Protein AF-A0A9F5IXG2-F1 (afdb_monomer_lite)

InterPro domains:
  IPR032675 Leucine-rich repeat domain superfamily [G3DSA:3.80.10.10] (23-99)

pLDDT: mean 75.55, std 18.71, range [32.59, 94.19]

Secondary structure (DSSP, 8-state):
------------S--TTSSSSTTT-TT---TTEEEEEEE--SSS---EEEEEEEESS--SBPPPGGGS-TTEEEEEEES----B--TTTTTT-TT--B-

Organism: Python bivittatus (NCBI:txid176946)

Structure (mmCIF, N/CA/C/O backbone):
data_AF-A0A9F5IXG2-F1
#
_entry.id   AF-A0A9F5IXG2-F1
#
loop_
_atom_site.group_PDB
_atom_site.id
_atom_site.type_symbol
_atom_site.label_atom_id
_atom_site.label_alt_id
_atom_site.label_comp_id
_atom_site.label_asym_id
_atom_site.label_entity_id
_atom_site.label_seq_id
_atom_site.pdbx_PDB_ins_code
_atom_site.Cartn_x
_atom_site.Cartn_y
_atom_site.Cartn_z
_atom_site.occupancy
_atom_site.B_iso_or_equiv
_atom_site.auth_seq_id
_atom_site.auth_comp_id
_atom_site.auth_asym_id
_atom_site.auth_atom_id
_atom_site.pdbx_PDB_model_num
ATOM 1 N N . MET A 1 1 ? 34.026 -42.825 12.378 1.00 34.41 1 MET A N 1
ATOM 2 C CA . MET A 1 1 ? 35.090 -41.812 12.261 1.00 34.41 1 MET A CA 1
ATOM 3 C C . MET A 1 1 ? 34.416 -40.448 12.160 1.00 34.41 1 MET A C 1
ATOM 5 O O . MET A 1 1 ? 33.830 -40.183 11.126 1.00 34.41 1 MET A O 1
ATOM 9 N N . HIS A 1 2 ? 34.450 -39.678 13.260 1.00 32.59 2 HIS A N 1
ATOM 10 C CA . HIS A 1 2 ? 34.167 -38.233 13.384 1.00 32.59 2 HIS A CA 1
ATOM 11 C C . HIS A 1 2 ? 32.720 -37.804 13.033 1.00 32.59 2 HIS A C 1
ATOM 13 O O . HIS A 1 2 ? 32.327 -37.782 11.880 1.00 32.59 2 HIS A O 1
ATOM 19 N N . GLY A 1 3 ? 31.829 -37.503 13.980 1.00 38.66 3 GLY A N 1
ATOM 20 C CA . GLY A 1 3 ? 32.066 -36.639 15.137 1.00 38.66 3 GLY A CA 1
ATOM 21 C C . GLY A 1 3 ? 32.150 -35.182 14.671 1.00 38.66 3 GLY A C 1
ATOM 22 O O . GLY A 1 3 ? 33.058 -34.849 13.924 1.00 38.66 3 GLY A O 1
ATOM 23 N N . LEU A 1 4 ? 31.231 -34.346 15.167 1.00 47.00 4 LEU A N 1
ATOM 24 C CA . LEU A 1 4 ? 31.143 -32.891 14.978 1.00 47.00 4 LEU A CA 1
ATOM 25 C C . LEU A 1 4 ? 30.615 -32.381 13.622 1.00 47.00 4 LEU A C 1
ATOM 27 O O . LEU A 1 4 ? 31.366 -31.951 12.760 1.00 47.00 4 LEU A O 1
ATOM 31 N N . CYS A 1 5 ? 29.294 -32.228 13.528 1.00 37.84 5 CYS A N 1
ATOM 32 C CA . CYS A 1 5 ? 28.749 -30.897 13.221 1.00 37.84 5 CYS A CA 1
ATOM 33 C C . CYS A 1 5 ? 27.385 -30.726 13.900 1.00 37.84 5 CYS A C 1
ATOM 35 O O . CYS A 1 5 ? 26.352 -30.456 13.297 1.00 37.84 5 CYS A O 1
ATOM 37 N N . TYR A 1 6 ? 27.399 -30.969 15.210 1.00 46.19 6 TYR A N 1
ATOM 38 C CA . TYR A 1 6 ? 26.357 -30.565 16.138 1.00 46.19 6 TYR A CA 1
ATOM 39 C C . TYR A 1 6 ? 26.535 -29.066 16.382 1.00 46.19 6 TYR A C 1
ATOM 41 O O . TYR A 1 6 ? 27.140 -28.684 17.376 1.00 46.19 6 TYR A O 1
ATOM 49 N N . SER A 1 7 ? 26.154 -28.205 15.439 1.00 49.81 7 SER A N 1
ATOM 50 C CA . SER A 1 7 ? 26.112 -26.754 15.651 1.00 49.81 7 SER A CA 1
ATOM 51 C C . SER A 1 7 ? 25.353 -26.060 14.531 1.00 49.81 7 SER A C 1
ATOM 53 O O . SER A 1 7 ? 25.520 -26.393 13.365 1.00 49.81 7 SER A O 1
ATOM 55 N N . LEU A 1 8 ? 24.591 -25.044 14.932 1.00 43.47 8 LEU A N 1
ATOM 56 C CA . LEU A 1 8 ? 23.655 -24.221 14.164 1.00 43.47 8 LEU A CA 1
ATOM 57 C C . LEU A 1 8 ? 22.263 -24.850 14.017 1.00 43.47 8 LEU A C 1
ATOM 59 O O . LEU A 1 8 ? 21.872 -25.369 12.983 1.00 43.47 8 LEU A O 1
ATOM 63 N N . CYS A 1 9 ? 21.536 -24.986 15.125 1.00 38.44 9 CYS A N 1
ATOM 64 C CA . CYS A 1 9 ? 20.729 -23.916 15.734 1.00 38.44 9 CYS A CA 1
ATOM 65 C C . CYS A 1 9 ? 19.598 -23.430 14.821 1.00 38.44 9 CYS A C 1
ATOM 67 O O . CYS A 1 9 ? 19.820 -22.682 13.877 1.00 38.44 9 CYS A O 1
ATOM 69 N N . LEU A 1 10 ? 18.377 -23.783 15.233 1.00 45.31 10 LEU A N 1
ATOM 70 C CA . LEU A 1 10 ? 17.269 -22.839 15.386 1.00 45.31 10 LEU A CA 1
ATOM 71 C C . LEU A 1 10 ? 17.084 -21.858 14.222 1.00 45.31 10 LEU A C 1
ATOM 73 O O . LEU A 1 10 ? 17.357 -20.669 14.361 1.00 45.31 10 LEU A O 1
ATOM 77 N N . VAL A 1 11 ? 16.482 -22.313 13.128 1.00 47.28 11 VAL A N 1
ATOM 78 C CA . VAL A 1 11 ? 15.622 -21.407 12.364 1.00 47.28 11 VAL A CA 1
ATOM 79 C C . VAL A 1 11 ? 14.231 -22.004 12.348 1.00 47.28 11 VAL A C 1
ATOM 81 O O . VAL A 1 11 ? 13.973 -23.078 11.811 1.00 47.28 11 VAL A O 1
ATOM 84 N N . ALA A 1 12 ? 13.381 -21.310 13.091 1.00 45.38 12 ALA A N 1
ATOM 85 C CA . ALA A 1 12 ? 12.032 -21.673 13.432 1.00 45.38 12 ALA A CA 1
ATOM 86 C C . ALA A 1 12 ? 11.212 -22.103 12.213 1.00 45.38 12 ALA A C 1
ATOM 88 O O . ALA A 1 12 ? 11.204 -21.466 11.160 1.00 45.38 12 ALA A O 1
ATOM 89 N N . ALA A 1 13 ? 10.449 -23.166 12.435 1.00 44.91 13 ALA A N 1
ATOM 90 C CA . ALA A 1 13 ? 9.289 -23.524 11.653 1.00 44.91 13 ALA A CA 1
ATOM 91 C C . ALA A 1 13 ? 8.362 -22.307 11.479 1.00 44.91 13 ALA A C 1
ATOM 93 O O . ALA A 1 13 ? 7.632 -21.944 12.396 1.00 44.91 13 ALA A O 1
ATOM 94 N N . ALA A 1 14 ? 8.380 -21.690 10.298 1.00 44.00 14 ALA A N 1
ATOM 95 C CA . ALA A 1 14 ? 7.313 -20.808 9.831 1.00 44.00 14 ALA A CA 1
ATOM 96 C C . ALA A 1 14 ? 7.345 -20.625 8.303 1.00 44.00 14 ALA A C 1
ATOM 98 O O . ALA A 1 14 ? 7.109 -19.535 7.797 1.00 44.00 14 ALA A O 1
ATOM 99 N N . ALA A 1 15 ? 7.559 -21.697 7.534 1.00 43.25 15 ALA A N 1
ATOM 100 C CA . ALA A 1 15 ? 7.258 -21.689 6.096 1.00 43.25 15 ALA A CA 1
ATOM 101 C C . ALA A 1 15 ? 5.743 -21.821 5.800 1.00 43.25 15 ALA A C 1
ATOM 103 O O . ALA A 1 15 ? 5.336 -22.114 4.681 1.00 43.25 15 ALA A O 1
ATOM 104 N N . VAL A 1 16 ? 4.871 -21.568 6.784 1.00 43.62 16 VAL A N 1
ATOM 105 C CA . VAL A 1 16 ? 3.413 -21.444 6.600 1.00 43.62 16 VAL A CA 1
ATOM 106 C C . VAL A 1 16 ? 3.040 -20.015 6.190 1.00 43.62 16 VAL A C 1
ATOM 108 O O . VAL A 1 16 ? 2.204 -19.364 6.808 1.00 43.62 16 VAL A O 1
ATOM 111 N N . GLY A 1 17 ? 3.684 -19.513 5.137 1.00 47.03 17 GLY A N 1
ATOM 112 C CA . GLY A 1 17 ? 3.384 -18.208 4.542 1.00 47.03 17 GLY A CA 1
ATOM 113 C C . GLY A 1 17 ? 2.505 -18.264 3.291 1.00 47.03 17 GLY A C 1
ATOM 114 O O . GLY A 1 17 ? 2.010 -17.231 2.861 1.00 47.03 17 GLY A O 1
ATOM 115 N N . PHE A 1 18 ? 2.274 -19.440 2.700 1.00 44.84 18 PHE A N 1
ATOM 116 C CA . PHE A 1 18 ? 1.877 -19.489 1.286 1.00 44.84 18 PHE A CA 1
ATOM 117 C C . PHE A 1 18 ? 0.375 -19.478 0.965 1.00 44.84 18 PHE A C 1
ATOM 119 O O . PHE A 1 18 ? 0.025 -19.370 -0.205 1.00 44.84 18 PHE A O 1
ATOM 126 N N . SER A 1 19 ? -0.554 -19.553 1.929 1.00 45.41 19 SER A N 1
ATOM 127 C CA . SER A 1 19 ? -1.997 -19.537 1.568 1.00 45.41 19 SER A CA 1
ATOM 128 C C . SER A 1 19 ? -2.975 -19.027 2.632 1.00 45.41 19 SER A C 1
ATOM 130 O O . SER A 1 19 ? -4.184 -19.020 2.401 1.00 45.41 19 SER A O 1
ATOM 132 N N . ARG A 1 20 ? -2.509 -18.580 3.807 1.00 44.72 20 ARG A N 1
ATOM 133 C CA . ARG A 1 20 ? -3.417 -18.074 4.862 1.00 44.72 20 ARG A CA 1
ATOM 134 C C . ARG A 1 20 ? -3.772 -16.589 4.716 1.00 44.72 20 ARG A C 1
ATOM 136 O O . ARG A 1 20 ? -4.722 -16.139 5.347 1.00 44.72 20 ARG A O 1
ATOM 143 N N . ALA A 1 21 ? -3.049 -15.870 3.859 1.00 51.78 21 ALA A N 1
ATOM 144 C CA . ALA A 1 21 ? -3.246 -14.457 3.537 1.00 51.78 21 ALA A CA 1
ATOM 145 C C . ALA A 1 21 ? -4.550 -14.175 2.763 1.00 51.78 21 ALA A C 1
ATOM 147 O O . ALA A 1 21 ? -5.230 -13.187 3.034 1.00 51.78 21 ALA A O 1
ATOM 148 N N . ASN A 1 22 ? -4.948 -15.073 1.853 1.00 53.78 22 ASN A N 1
ATOM 149 C CA . ASN A 1 22 ? -6.013 -14.790 0.884 1.00 53.78 22 ASN A CA 1
ATOM 150 C C . ASN A 1 22 ? -7.433 -14.762 1.488 1.00 53.78 22 ASN A C 1
ATOM 152 O O . ASN A 1 22 ? -8.330 -14.110 0.967 1.00 53.78 22 ASN A O 1
ATOM 156 N N . ARG A 1 23 ? -7.669 -15.437 2.624 1.00 62.06 23 ARG A N 1
ATOM 157 C CA . ARG A 1 23 ? -9.028 -15.515 3.202 1.00 62.06 23 ARG A CA 1
ATOM 158 C C . ARG A 1 23 ? -9.525 -14.196 3.793 1.00 62.06 23 ARG A C 1
ATOM 160 O O . ARG A 1 23 ? -10.731 -13.995 3.861 1.00 62.06 23 ARG A O 1
ATOM 167 N N . ASN A 1 24 ? -8.621 -13.320 4.232 1.00 67.69 24 ASN A N 1
ATOM 168 C CA . ASN A 1 24 ? -9.004 -12.038 4.831 1.00 67.69 24 ASN A CA 1
ATOM 169 C C . ASN A 1 24 ? -9.003 -10.871 3.838 1.00 67.69 24 ASN A C 1
ATOM 171 O O . ASN A 1 24 ? -9.498 -9.801 4.188 1.00 67.69 24 ASN A O 1
ATOM 175 N N . CYS A 1 25 ? -8.469 -11.067 2.630 1.00 74.38 25 CYS A N 1
ATOM 176 C CA . CYS A 1 25 ? -8.387 -10.038 1.599 1.00 74.38 25 CYS A CA 1
ATOM 177 C C . CYS A 1 25 ? -8.684 -10.631 0.211 1.00 74.38 25 CYS A C 1
ATOM 179 O O . CYS A 1 25 ? -7.776 -10.708 -0.611 1.00 74.38 25 CYS A 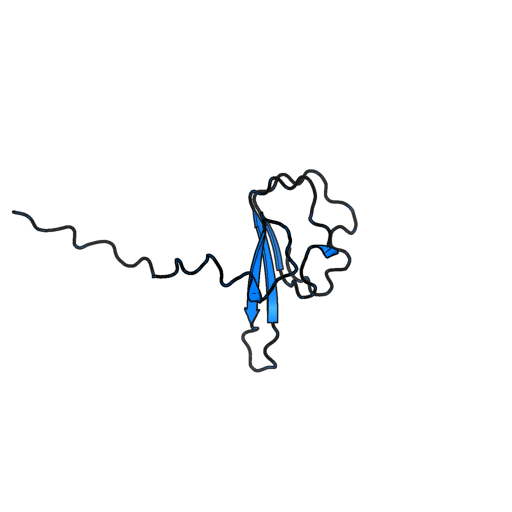O 1
ATOM 181 N N . PRO A 1 26 ? -9.932 -11.044 -0.068 1.00 69.88 26 PRO A N 1
ATOM 182 C CA . PRO A 1 26 ? -10.306 -11.543 -1.396 1.00 69.88 26 PRO A CA 1
ATOM 183 C C . PRO A 1 26 ? -10.226 -10.461 -2.487 1.00 69.88 26 PRO A C 1
ATOM 185 O O . PRO A 1 26 ? -10.236 -10.778 -3.668 1.00 69.88 26 PRO A O 1
ATOM 188 N N . ASP A 1 27 ? -10.162 -9.193 -2.076 1.00 69.06 27 ASP A N 1
ATOM 189 C CA . ASP A 1 27 ? -10.257 -8.012 -2.939 1.00 69.06 27 ASP A CA 1
ATOM 190 C C . ASP A 1 27 ? -8.897 -7.522 -3.469 1.00 69.06 27 ASP A C 1
ATOM 192 O O . ASP A 1 27 ? -8.836 -6.580 -4.253 1.00 69.06 27 ASP A O 1
ATOM 196 N N . LEU A 1 28 ? -7.785 -8.123 -3.024 1.00 77.75 28 LEU A N 1
ATOM 197 C CA . LEU A 1 28 ? -6.459 -7.765 -3.527 1.00 77.75 28 LEU A CA 1
ATOM 198 C C . LEU A 1 28 ? -6.171 -8.570 -4.800 1.00 77.75 28 LEU A C 1
ATOM 200 O O . LEU A 1 28 ? -5.751 -9.720 -4.728 1.00 77.75 28 LEU A O 1
ATOM 204 N N . VAL A 1 29 ? -6.386 -7.948 -5.958 1.00 71.25 29 VAL A N 1
ATOM 205 C CA . VAL A 1 29 ? -6.258 -8.586 -7.288 1.00 71.25 29 VAL A CA 1
ATOM 206 C C . VAL A 1 29 ? -4.855 -8.403 -7.899 1.00 71.25 29 VAL A C 1
ATOM 208 O O . VAL A 1 29 ? -4.641 -8.656 -9.077 1.00 71.25 29 VAL A O 1
ATOM 211 N N . VAL A 1 30 ? -3.879 -7.920 -7.124 1.00 76.38 30 VAL A N 1
ATOM 212 C CA . VAL A 1 30 ? -2.531 -7.605 -7.626 1.00 76.38 30 VAL A CA 1
ATOM 213 C C . VAL A 1 30 ? -1.541 -8.679 -7.185 1.00 76.38 30 VAL A C 1
ATOM 215 O O . VAL A 1 30 ? -1.194 -8.750 -6.008 1.00 76.38 30 VAL A O 1
ATOM 218 N N . ASP A 1 31 ? -1.041 -9.468 -8.138 1.00 73.69 31 ASP A N 1
ATOM 219 C CA . ASP A 1 31 ? -0.162 -10.621 -7.879 1.00 73.69 31 ASP A CA 1
ATOM 220 C C . ASP A 1 31 ? 1.174 -10.252 -7.214 1.00 73.69 31 ASP A C 1
ATOM 222 O O . ASP A 1 31 ? 1.740 -11.035 -6.453 1.00 73.69 31 ASP A O 1
ATOM 226 N N . SER A 1 32 ? 1.679 -9.036 -7.448 1.00 81.19 32 SER A N 1
ATOM 227 C CA . SER A 1 32 ? 2.911 -8.536 -6.819 1.00 81.19 32 SER A CA 1
ATOM 228 C C . SER A 1 32 ? 2.708 -8.021 -5.390 1.00 81.19 32 SER A C 1
ATOM 230 O O . SER A 1 32 ? 3.622 -7.423 -4.810 1.00 81.19 32 SER A O 1
ATOM 232 N N . CYS A 1 33 ? 1.505 -8.177 -4.834 1.00 87.88 33 CYS A N 1
ATOM 233 C CA . CYS A 1 33 ? 1.136 -7.663 -3.528 1.00 87.88 33 CYS A CA 1
ATOM 234 C C . CYS A 1 33 ? 0.680 -8.774 -2.586 1.00 87.88 33 CYS A C 1
ATOM 236 O O . CYS A 1 33 ? -0.113 -9.647 -2.920 1.00 87.88 33 CYS A O 1
ATOM 238 N N . LEU A 1 34 ? 1.149 -8.690 -1.348 1.00 88.00 34 LEU A N 1
ATOM 239 C CA . LEU A 1 34 ? 0.790 -9.585 -0.267 1.00 88.00 34 LEU A CA 1
ATOM 240 C C . LEU A 1 34 ? -0.140 -8.869 0.700 1.00 88.00 34 LEU A C 1
ATOM 242 O O . LEU A 1 34 ? 0.158 -7.766 1.161 1.00 88.00 34 LEU A O 1
ATOM 246 N N . CYS A 1 35 ? -1.243 -9.527 1.049 1.00 88.25 35 CYS A N 1
ATOM 247 C CA . CYS A 1 35 ? -2.140 -9.056 2.092 1.00 88.25 35 CYS A CA 1
ATOM 248 C C . CYS A 1 35 ? -1.914 -9.812 3.396 1.00 88.25 35 CYS A C 1
ATOM 250 O O . CYS A 1 35 ? -1.888 -11.040 3.430 1.00 88.25 35 CYS A O 1
ATOM 252 N N . THR A 1 36 ? -1.831 -9.086 4.499 1.00 88.69 36 THR A N 1
ATOM 253 C CA . THR A 1 36 ? -1.790 -9.657 5.843 1.00 88.69 36 THR A CA 1
ATOM 254 C C . THR A 1 36 ? -2.826 -8.975 6.710 1.00 88.69 36 THR A C 1
ATOM 256 O O . THR A 1 36 ? -2.997 -7.760 6.670 1.00 88.69 36 THR A O 1
ATOM 259 N N . ALA A 1 37 ? -3.554 -9.771 7.480 1.00 88.19 37 ALA A N 1
ATOM 260 C CA . ALA A 1 37 ? -4.567 -9.267 8.380 1.00 88.19 37 ALA A CA 1
ATOM 261 C C . ALA A 1 37 ? -4.093 -9.441 9.818 1.00 88.19 37 ALA A C 1
ATOM 263 O O . ALA A 1 37 ? -3.845 -10.555 10.279 1.00 88.19 37 ALA A O 1
ATOM 264 N N . GLU A 1 38 ? -3.991 -8.328 10.521 1.00 84.81 38 GLU A N 1
ATOM 265 C CA . GLU A 1 38 ? -3.492 -8.240 11.881 1.00 84.81 38 GLU A CA 1
ATOM 266 C C . GLU A 1 38 ? -4.644 -7.840 12.806 1.00 84.81 38 GLU A C 1
ATOM 268 O O . GLU A 1 38 ? -5.527 -7.062 12.439 1.00 84.81 38 GLU A O 1
ATOM 273 N N . ARG A 1 39 ? -4.670 -8.382 14.024 1.00 80.62 39 ARG A N 1
ATOM 274 C CA . ARG A 1 39 ? -5.612 -7.929 15.055 1.00 80.62 39 ARG A CA 1
ATOM 275 C C . ARG A 1 39 ? -4.911 -6.947 15.975 1.00 80.62 39 ARG A C 1
ATOM 277 O O . ARG A 1 39 ? -3.775 -7.181 16.382 1.00 80.62 39 ARG A O 1
ATOM 284 N N . SER A 1 40 ? -5.599 -5.866 16.324 1.00 74.25 40 SER A N 1
ATOM 285 C CA . SER A 1 40 ? -5.109 -4.899 17.306 1.00 74.25 40 SER A CA 1
ATOM 286 C C . SER A 1 40 ? -4.769 -5.588 18.637 1.00 74.25 40 SER A C 1
ATOM 288 O O . SER A 1 40 ? -5.620 -6.264 19.219 1.00 74.25 40 SER A O 1
ATOM 290 N N . LYS A 1 41 ? -3.543 -5.395 19.140 1.00 67.62 41 LYS A N 1
ATOM 291 C CA . LYS A 1 41 ? -3.147 -5.784 20.501 1.00 67.62 41 LYS A CA 1
ATOM 292 C C . LYS A 1 41 ? -3.587 -4.685 21.470 1.00 67.62 41 LYS A C 1
ATOM 294 O O . LYS A 1 41 ? -3.074 -3.576 21.397 1.00 67.62 41 LYS A O 1
ATOM 299 N N . GLY A 1 42 ? -4.528 -4.986 22.360 1.00 68.88 42 GLY A N 1
ATOM 300 C CA . GLY A 1 42 ? -4.948 -4.072 23.423 1.00 68.88 42 GLY A CA 1
ATOM 301 C C . GLY A 1 42 ? -6.244 -4.517 24.106 1.00 68.88 42 GLY A C 1
ATOM 302 O O . GLY A 1 42 ? -7.002 -5.292 23.515 1.00 68.88 42 GLY A O 1
ATOM 303 N N . PRO A 1 43 ? -6.509 -4.054 25.340 1.00 54.00 43 PRO A N 1
ATOM 304 C CA . PRO A 1 43 ? -7.792 -4.246 26.002 1.00 54.00 43 PRO A CA 1
ATOM 305 C C . PRO A 1 43 ? -8.840 -3.383 25.285 1.00 54.00 43 PRO A C 1
ATOM 307 O O . PRO A 1 43 ? -8.931 -2.177 25.486 1.00 54.00 43 PRO A O 1
ATOM 310 N N . GLY A 1 44 ? -9.575 -3.989 24.358 1.00 66.69 44 GLY A N 1
ATOM 311 C CA . GLY A 1 44 ? -10.554 -3.306 23.520 1.00 66.69 44 GLY A CA 1
ATOM 312 C C . GLY A 1 44 ? -11.123 -4.234 22.452 1.00 66.69 44 GLY A C 1
ATOM 313 O O . GLY A 1 44 ? -10.695 -5.381 22.300 1.00 66.69 44 GLY A O 1
ATOM 314 N N . ARG A 1 45 ? -12.111 -3.747 21.697 1.00 72.62 45 ARG A N 1
ATOM 315 C CA . ARG A 1 45 ? -12.711 -4.502 20.591 1.00 72.62 45 ARG A CA 1
ATOM 316 C C . ARG A 1 45 ? -11.624 -4.827 19.564 1.00 72.62 45 ARG A C 1
ATOM 318 O O . ARG A 1 45 ? -11.055 -3.915 18.974 1.00 72.62 45 ARG A O 1
ATOM 325 N N . GLN A 1 46 ? -11.344 -6.117 19.356 1.00 71.31 46 GLN A N 1
ATOM 326 C CA . GLN A 1 46 ? -10.357 -6.566 18.372 1.00 71.31 46 GLN A CA 1
ATOM 327 C C . GLN A 1 46 ? -10.787 -6.098 16.979 1.00 71.31 46 GLN A C 1
ATOM 329 O O . GLN A 1 46 ? -11.739 -6.630 16.402 1.00 71.31 46 GLN A O 1
ATOM 334 N N . THR A 1 47 ? -10.106 -5.089 16.441 1.00 78.62 47 THR A N 1
ATOM 335 C CA . THR A 1 47 ? -10.331 -4.624 15.075 1.00 78.62 47 THR A CA 1
ATOM 336 C C . THR A 1 47 ? -9.384 -5.360 14.142 1.00 78.62 47 THR A C 1
ATOM 338 O O . THR A 1 47 ? -8.198 -5.542 14.428 1.00 78.62 47 THR A O 1
ATOM 341 N N . LEU A 1 48 ? -9.941 -5.841 13.030 1.00 85.25 48 LEU A N 1
ATOM 342 C CA . LEU A 1 48 ? -9.151 -6.423 11.956 1.00 85.25 48 LEU A CA 1
ATOM 343 C C . LEU A 1 48 ? -8.530 -5.284 11.154 1.00 85.25 48 LEU A C 1
ATOM 345 O O . LEU A 1 48 ? -9.259 -4.460 10.596 1.00 85.25 48 LEU A O 1
ATOM 349 N N . ARG A 1 49 ? -7.205 -5.256 11.110 1.00 87.56 49 ARG A N 1
ATOM 350 C CA . ARG A 1 49 ? -6.399 -4.251 10.426 1.00 87.56 49 ARG A CA 1
ATOM 351 C C . ARG A 1 49 ? -5.673 -4.926 9.278 1.00 87.56 49 ARG A C 1
ATOM 353 O O . ARG A 1 49 ? -5.128 -6.013 9.456 1.00 87.56 49 ARG A O 1
ATOM 360 N N . ILE A 1 50 ? -5.701 -4.316 8.101 1.00 90.75 50 ILE A N 1
ATOM 361 C CA . ILE A 1 50 ? -5.106 -4.910 6.908 1.00 90.75 50 ILE A CA 1
ATOM 362 C C . ILE A 1 50 ? -3.792 -4.206 6.578 1.00 90.75 50 ILE A C 1
ATOM 364 O O . ILE A 1 50 ? -3.723 -2.979 6.539 1.00 90.75 50 ILE A O 1
ATOM 368 N N . LYS A 1 51 ? -2.754 -4.995 6.332 1.00 92.25 51 LYS A N 1
ATOM 369 C CA . LYS A 1 51 ? -1.462 -4.549 5.831 1.00 92.25 51 LYS A CA 1
ATOM 370 C C . LYS A 1 51 ? -1.241 -5.143 4.447 1.00 92.25 51 LYS A C 1
ATOM 372 O O . LYS A 1 51 ? -1.283 -6.364 4.290 1.00 92.25 51 LYS A O 1
ATOM 377 N N . VAL A 1 52 ? -0.979 -4.283 3.472 1.00 91.94 52 VAL A N 1
ATOM 378 C CA . VAL A 1 52 ? -0.669 -4.659 2.092 1.00 91.94 52 VAL A CA 1
ATOM 379 C C . VAL A 1 52 ? 0.787 -4.325 1.803 1.00 91.94 52 VAL A C 1
ATOM 381 O O . VAL A 1 52 ? 1.244 -3.222 2.093 1.00 91.94 52 VAL A O 1
ATOM 384 N N . VAL A 1 53 ? 1.524 -5.276 1.240 1.00 92.12 53 VAL A N 1
ATOM 385 C CA . VAL A 1 53 ? 2.927 -5.112 0.851 1.00 92.12 53 VAL A CA 1
ATOM 386 C C . VAL A 1 53 ? 3.064 -5.446 -0.622 1.00 92.12 53 VAL A C 1
ATOM 388 O O . VAL A 1 53 ? 2.926 -6.603 -0.993 1.00 92.12 53 VAL A O 1
ATOM 391 N N . CYS A 1 54 ? 3.362 -4.454 -1.447 1.00 90.25 54 CYS A N 1
ATOM 392 C CA . CYS A 1 54 ? 3.647 -4.623 -2.864 1.00 90.25 54 CYS A CA 1
ATOM 393 C C . CYS A 1 54 ? 5.144 -4.469 -3.094 1.00 90.25 54 CYS A C 1
ATOM 395 O O . CYS A 1 54 ? 5.694 -3.389 -2.857 1.00 90.25 54 CYS A O 1
ATOM 397 N N . SER A 1 55 ? 5.808 -5.533 -3.544 1.00 88.56 55 SER A N 1
ATOM 398 C CA . SER A 1 55 ? 7.263 -5.527 -3.688 1.00 88.56 55 SER A CA 1
ATOM 399 C C . SER A 1 55 ? 7.746 -6.248 -4.932 1.00 88.56 55 SER A C 1
ATOM 401 O O . SER A 1 55 ? 7.301 -7.357 -5.207 1.00 88.56 55 SER A O 1
ATOM 403 N N . GLY A 1 56 ? 8.697 -5.645 -5.652 1.00 77.44 56 GLY A N 1
ATOM 404 C CA . GLY A 1 56 ? 9.312 -6.255 -6.836 1.00 77.44 56 GLY A CA 1
ATOM 405 C C . GLY A 1 56 ? 8.378 -6.372 -8.042 1.00 77.44 56 GLY A C 1
ATOM 406 O O . GLY A 1 56 ? 8.675 -7.128 -8.959 1.00 77.44 56 GLY A O 1
ATOM 407 N N . GLY A 1 57 ? 7.254 -5.648 -8.039 1.00 71.44 57 GLY A N 1
ATOM 408 C CA . GLY A 1 57 ? 6.261 -5.668 -9.114 1.00 71.44 57 GLY A CA 1
ATOM 409 C C . GLY A 1 57 ? 6.544 -4.682 -10.242 1.00 71.44 57 GLY A C 1
ATOM 410 O O . GLY A 1 57 ? 5.721 -4.562 -11.142 1.00 71.44 57 GLY A O 1
ATOM 411 N N . GLU A 1 58 ? 7.662 -3.944 -10.178 1.00 79.25 58 GLU A N 1
ATOM 412 C CA . GLU A 1 58 ? 8.035 -2.938 -11.185 1.00 79.25 58 GLU A CA 1
ATOM 413 C C . GLU A 1 58 ? 6.925 -1.898 -11.424 1.00 79.25 58 GLU A C 1
ATOM 415 O O . GLU A 1 58 ? 6.809 -1.332 -12.508 1.00 79.25 58 GLU A O 1
ATOM 4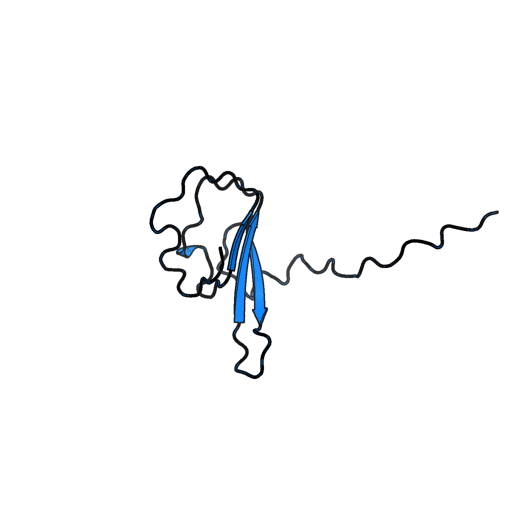20 N N . LEU A 1 59 ? 6.101 -1.641 -10.400 1.00 82.50 59 LEU A N 1
ATOM 421 C CA . LEU A 1 59 ? 4.983 -0.707 -10.483 1.00 82.50 59 LEU A CA 1
ATOM 422 C C . LEU A 1 59 ? 5.498 0.666 -10.930 1.00 82.50 59 LEU A C 1
ATOM 424 O O . LEU A 1 59 ? 6.236 1.312 -10.188 1.00 82.50 59 LEU A O 1
ATOM 428 N N . ALA A 1 60 ? 5.115 1.096 -12.134 1.00 82.31 60 ALA A N 1
ATOM 429 C CA . ALA A 1 60 ? 5.480 2.406 -12.680 1.00 82.31 60 ALA A CA 1
ATOM 430 C C . ALA A 1 60 ? 4.703 3.552 -12.004 1.00 82.31 60 ALA A C 1
ATOM 432 O O . ALA A 1 60 ? 5.179 4.688 -11.942 1.00 82.31 60 ALA A O 1
ATOM 433 N N . GLU A 1 61 ? 3.526 3.224 -11.466 1.00 86.19 61 GLU A N 1
ATOM 434 C CA . GLU A 1 61 ? 2.612 4.103 -10.740 1.00 86.19 61 GLU A CA 1
ATOM 435 C C . GLU A 1 61 ? 2.081 3.381 -9.491 1.00 86.19 61 GLU A C 1
ATOM 437 O O . GLU A 1 61 ? 2.120 2.152 -9.400 1.00 86.19 61 GLU A O 1
ATOM 442 N N . THR A 1 62 ? 1.556 4.124 -8.516 1.00 88.19 62 THR A N 1
ATOM 443 C CA . THR A 1 62 ? 0.895 3.526 -7.346 1.00 88.19 62 THR A CA 1
ATOM 444 C C . THR A 1 62 ? -0.393 2.798 -7.728 1.00 88.19 62 THR A C 1
ATOM 446 O O . THR A 1 62 ? -1.071 3.177 -8.682 1.00 88.19 62 THR A O 1
ATOM 449 N N . LEU A 1 63 ? -0.795 1.812 -6.923 1.00 87.56 63 LEU A N 1
ATOM 450 C CA . LEU A 1 63 ? -2.076 1.135 -7.108 1.00 87.56 63 LEU A CA 1
ATOM 451 C C . LEU A 1 63 ? -3.260 2.075 -6.896 1.00 87.56 63 LEU A C 1
ATOM 453 O O . LEU A 1 63 ? -3.264 2.893 -5.976 1.00 87.56 63 LEU A O 1
ATOM 457 N N . HIS A 1 64 ? -4.296 1.891 -7.713 1.00 88.06 64 HIS A N 1
ATOM 458 C CA . HIS A 1 64 ? -5.547 2.603 -7.517 1.00 88.06 64 HIS A CA 1
ATOM 459 C C . HIS A 1 64 ? -6.196 2.161 -6.187 1.00 88.06 64 HIS A C 1
ATOM 461 O O . HIS A 1 64 ? -6.277 0.957 -5.931 1.00 88.06 64 HIS A O 1
ATOM 467 N N . PRO A 1 65 ? -6.700 3.087 -5.349 1.00 87.56 65 PRO A N 1
ATOM 468 C CA . PRO A 1 65 ? -7.294 2.780 -4.044 1.00 87.56 65 PRO A CA 1
ATOM 469 C C . PRO A 1 65 ? -8.410 1.732 -4.065 1.00 87.56 65 PRO A C 1
ATOM 471 O O . PRO A 1 65 ? -8.597 1.026 -3.081 1.00 87.56 65 PRO A O 1
ATOM 474 N N . SER A 1 66 ? -9.131 1.604 -5.184 1.00 85.75 66 SER A N 1
ATOM 475 C CA . SER A 1 66 ? -10.179 0.592 -5.364 1.00 85.75 66 SER A CA 1
ATOM 476 C C . SER A 1 66 ? -9.655 -0.844 -5.448 1.00 85.75 66 SER A C 1
ATOM 478 O O . SER A 1 66 ? -10.447 -1.768 -5.341 1.00 85.75 66 SER A O 1
ATOM 480 N N . LEU A 1 67 ? -8.352 -1.035 -5.680 1.00 86.62 67 LEU A N 1
ATOM 481 C CA . LEU A 1 67 ? -7.692 -2.346 -5.738 1.00 86.62 67 LEU A CA 1
ATOM 482 C C . LEU A 1 67 ? -7.159 -2.789 -4.371 1.00 86.62 67 LEU A C 1
ATOM 484 O O . LEU A 1 67 ? -6.549 -3.851 -4.249 1.00 86.62 67 LEU A O 1
ATOM 488 N N . LEU A 1 68 ? -7.320 -1.946 -3.351 1.00 88.56 68 LEU A N 1
ATOM 489 C CA . LEU A 1 68 ? -6.847 -2.197 -2.003 1.00 88.56 68 LEU A CA 1
ATOM 490 C C . LEU A 1 68 ? -8.046 -2.420 -1.075 1.00 88.56 68 LEU A C 1
ATOM 492 O O . LEU A 1 68 ? -9.043 -1.699 -1.162 1.00 88.56 68 LEU A O 1
ATOM 496 N N . PRO A 1 69 ? -7.954 -3.360 -0.121 1.00 88.75 69 PRO A N 1
ATOM 497 C CA . PRO A 1 69 ? -9.017 -3.575 0.850 1.00 88.75 69 PRO A CA 1
ATOM 498 C C . PRO A 1 69 ? -9.340 -2.300 1.643 1.00 88.75 69 PRO A C 1
ATOM 500 O O . PRO A 1 69 ? -8.443 -1.608 2.125 1.00 88.75 69 PRO A O 1
ATOM 503 N N . ASN A 1 70 ? -10.626 -2.030 1.878 1.00 86.62 70 ASN A N 1
ATOM 504 C CA . ASN A 1 70 ? -11.091 -0.800 2.542 1.00 86.62 70 ASN A CA 1
ATOM 505 C C . ASN A 1 70 ? -10.455 -0.560 3.933 1.00 86.62 70 ASN A C 1
ATOM 507 O O . ASN A 1 70 ? -10.209 0.576 4.326 1.00 86.62 70 ASN A O 1
ATOM 511 N N . ARG A 1 71 ? -10.130 -1.638 4.662 1.00 89.19 71 ARG A N 1
ATOM 512 C CA . ARG A 1 71 ? -9.515 -1.597 6.004 1.00 89.19 71 ARG A CA 1
ATOM 513 C C . ARG A 1 71 ? -7.982 -1.597 5.992 1.00 89.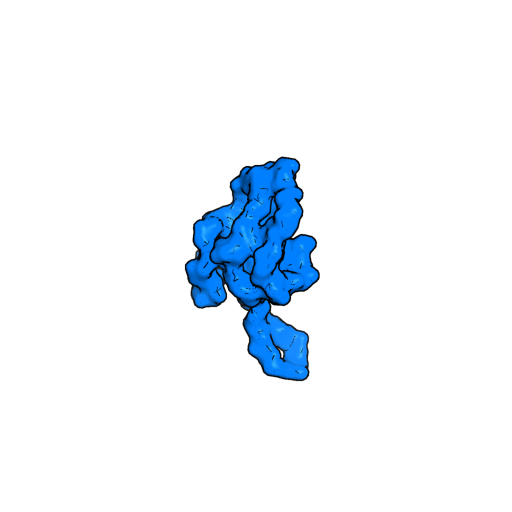19 71 ARG A C 1
ATOM 515 O O . ARG A 1 71 ? -7.365 -1.995 6.985 1.00 89.19 71 ARG A O 1
ATOM 522 N N . THR A 1 72 ? -7.365 -1.219 4.875 1.00 91.19 72 THR A N 1
ATOM 523 C CA . THR A 1 72 ? -5.905 -1.118 4.769 1.00 91.19 72 THR A CA 1
ATOM 524 C C . THR A 1 72 ? -5.406 0.005 5.667 1.00 91.19 72 THR A C 1
ATOM 526 O O . THR A 1 72 ? -5.703 1.170 5.427 1.00 91.19 72 THR A O 1
ATOM 529 N N . VAL A 1 73 ? -4.660 -0.360 6.710 1.00 93.75 73 VAL A N 1
ATOM 530 C CA . VAL A 1 73 ? -4.015 0.575 7.645 1.00 93.75 73 VAL A CA 1
ATOM 531 C C . VAL A 1 73 ? -2.556 0.829 7.297 1.00 93.75 73 VAL A C 1
ATOM 533 O O . VAL A 1 73 ? -2.005 1.865 7.658 1.00 93.75 73 VAL A O 1
ATOM 536 N N . SER A 1 74 ? -1.924 -0.111 6.595 1.00 93.94 74 SER A N 1
ATOM 537 C CA . SER A 1 74 ? -0.541 -0.002 6.149 1.00 93.94 74 SER A CA 1
ATOM 538 C C . SER A 1 74 ? -0.441 -0.478 4.710 1.00 93.94 74 SER A C 1
ATOM 540 O O . SER A 1 74 ? -0.829 -1.605 4.404 1.00 93.94 74 SER A O 1
ATOM 542 N N . LEU A 1 75 ? 0.083 0.381 3.847 1.00 93.81 75 LEU A N 1
ATOM 543 C CA . LEU A 1 75 ? 0.465 0.052 2.481 1.00 93.81 75 LEU A CA 1
ATOM 544 C C . LEU A 1 75 ? 1.980 0.195 2.392 1.00 93.81 75 LEU A C 1
ATOM 546 O O . LEU A 1 75 ? 2.505 1.203 2.827 1.00 93.81 75 LEU A O 1
ATOM 550 N N . ILE A 1 76 ? 2.684 -0.800 1.868 1.00 93.25 76 ILE A N 1
ATOM 551 C CA . ILE A 1 76 ? 4.135 -0.737 1.679 1.00 93.25 76 ILE A CA 1
ATOM 552 C C . ILE A 1 76 ? 4.419 -0.938 0.198 1.00 93.25 76 ILE A C 1
ATOM 554 O O . ILE A 1 76 ? 4.032 -1.960 -0.365 1.00 93.25 76 ILE A O 1
ATOM 558 N N . LEU A 1 77 ? 5.108 0.023 -0.417 1.00 91.75 77 LEU A N 1
ATOM 559 C CA . LEU A 1 77 ? 5.509 -0.009 -1.825 1.00 91.75 77 LEU A CA 1
ATOM 560 C C . LEU A 1 77 ? 7.039 -0.095 -1.923 1.00 91.75 77 LEU A C 1
ATOM 562 O O . LEU A 1 77 ? 7.711 0.876 -2.260 1.00 91.75 77 LEU A O 1
ATOM 566 N N . SER A 1 78 ? 7.613 -1.252 -1.601 1.00 90.50 78 SER A N 1
ATOM 567 C CA . SER A 1 78 ? 9.070 -1.448 -1.556 1.00 90.50 78 SER A CA 1
ATOM 568 C C . SER A 1 78 ? 9.618 -2.001 -2.866 1.00 90.50 78 SER A C 1
ATOM 570 O O . SER A 1 78 ? 8.982 -2.841 -3.481 1.00 90.50 78 SER A O 1
ATOM 572 N N . ASN A 1 79 ? 10.826 -1.607 -3.273 1.00 90.19 79 ASN A N 1
ATOM 573 C CA . ASN A 1 79 ? 11.493 -2.192 -4.446 1.00 90.19 79 ASN A CA 1
ATOM 574 C C . ASN A 1 79 ? 10.607 -2.194 -5.717 1.00 90.19 79 ASN A C 1
ATOM 576 O O . ASN A 1 79 ? 10.474 -3.209 -6.398 1.00 90.19 79 ASN A O 1
ATOM 580 N N . ASN A 1 80 ? 9.938 -1.069 -5.982 1.00 88.69 80 ASN A N 1
ATOM 581 C CA . ASN A 1 80 ? 9.184 -0.817 -7.211 1.00 88.69 80 ASN A CA 1
ATOM 582 C C . ASN A 1 80 ? 9.850 0.325 -7.987 1.00 88.69 80 ASN A C 1
ATOM 584 O O . ASN A 1 80 ? 10.602 1.111 -7.412 1.00 88.69 80 ASN A O 1
ATOM 588 N N . LYS A 1 81 ? 9.534 0.454 -9.276 1.00 91.50 81 LYS A N 1
ATOM 589 C CA . LYS A 1 81 ? 10.048 1.521 -10.145 1.00 91.50 81 LYS A CA 1
ATOM 590 C C . LYS A 1 81 ? 9.024 2.636 -10.327 1.00 91.50 81 LYS A C 1
ATOM 592 O O . LYS A 1 81 ? 8.724 3.021 -11.452 1.00 91.50 81 LYS A O 1
ATOM 597 N N . ILE A 1 82 ? 8.472 3.140 -9.224 1.00 88.88 82 ILE A N 1
ATOM 598 C CA . ILE A 1 82 ? 7.456 4.195 -9.289 1.00 88.88 82 ILE A CA 1
ATOM 599 C C . ILE A 1 82 ? 8.140 5.465 -9.791 1.00 88.88 82 ILE A C 1
ATOM 601 O O . ILE A 1 82 ? 8.961 6.052 -9.090 1.00 88.88 82 ILE A O 1
ATOM 605 N N . LEU A 1 83 ? 7.815 5.866 -11.017 1.00 89.94 83 LEU A N 1
ATOM 606 C CA . LEU A 1 83 ? 8.375 7.060 -11.654 1.00 89.94 83 LEU A CA 1
ATOM 607 C C . LEU A 1 83 ? 7.514 8.290 -11.372 1.00 89.94 83 LEU A C 1
ATOM 609 O O . LEU A 1 83 ? 8.025 9.406 -11.306 1.00 89.94 83 LEU A O 1
ATOM 613 N N . TRP A 1 84 ? 6.209 8.078 -11.191 1.00 85.62 84 TRP A N 1
ATOM 614 C CA . TRP A 1 84 ? 5.230 9.142 -11.030 1.00 85.62 84 TRP A CA 1
ATOM 615 C C . TRP A 1 84 ? 4.313 8.858 -9.848 1.00 85.62 84 TRP A C 1
ATOM 617 O O . TRP A 1 84 ? 3.658 7.817 -9.779 1.00 85.62 84 TRP A O 1
ATOM 627 N N . LEU A 1 85 ? 4.230 9.828 -8.939 1.00 89.12 85 LEU A N 1
ATOM 628 C CA . LEU A 1 85 ? 3.240 9.843 -7.874 1.00 89.12 85 LEU A CA 1
ATOM 629 C C . LEU A 1 85 ? 2.199 10.912 -8.201 1.00 89.12 85 LEU A C 1
ATOM 631 O O . LEU A 1 85 ? 2.461 12.108 -8.071 1.00 89.12 85 LEU A O 1
ATOM 635 N N . LYS A 1 86 ? 1.016 10.483 -8.644 1.00 89.06 86 LYS A N 1
ATOM 636 C CA . LYS A 1 86 ? -0.083 11.407 -8.936 1.00 89.06 86 LYS A CA 1
ATOM 637 C C . LYS A 1 86 ? -0.582 12.044 -7.642 1.00 89.06 86 LYS A C 1
ATOM 639 O O . LYS A 1 86 ? -0.629 11.406 -6.582 1.00 89.06 86 LYS A O 1
ATOM 644 N N . ASN A 1 87 ? -1.003 13.299 -7.725 1.00 90.31 87 ASN A N 1
ATOM 645 C CA . ASN A 1 87 ? -1.763 13.912 -6.648 1.00 90.31 87 ASN A CA 1
ATOM 646 C C . ASN A 1 87 ? -2.976 13.031 -6.331 1.00 90.31 87 ASN A C 1
ATOM 648 O O . ASN A 1 87 ? -3.592 12.451 -7.222 1.00 90.31 87 ASN A O 1
ATOM 652 N N . ASN A 1 88 ? -3.294 12.904 -5.044 1.00 90.19 88 ASN A N 1
ATOM 653 C CA . ASN A 1 88 ? -4.443 12.121 -4.597 1.00 90.19 88 ASN A CA 1
ATOM 654 C C . ASN A 1 88 ? -4.350 10.607 -4.903 1.00 90.19 88 ASN A C 1
ATOM 656 O O . ASN A 1 88 ? -5.361 9.924 -4.810 1.00 90.19 88 ASN A O 1
ATOM 660 N N . SER A 1 89 ? -3.159 10.052 -5.166 1.00 88.88 89 SER A N 1
ATOM 661 C CA . SER A 1 89 ? -2.958 8.608 -5.426 1.00 88.88 89 SER A CA 1
ATOM 662 C C . SER A 1 89 ? -3.538 7.673 -4.354 1.00 88.88 89 SER A C 1
ATOM 664 O O . SER A 1 89 ? -3.948 6.559 -4.656 1.00 88.88 89 SER A O 1
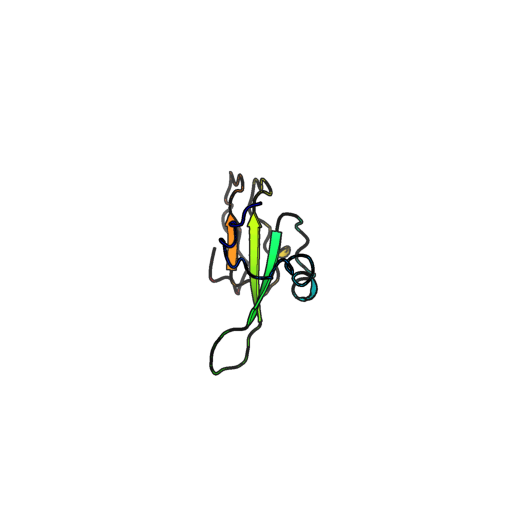ATOM 666 N N . PHE A 1 90 ? -3.608 8.132 -3.103 1.00 91.75 90 PHE A N 1
ATOM 667 C CA . PHE A 1 90 ? -4.125 7.357 -1.967 1.00 91.75 90 PHE A CA 1
ATOM 668 C C . PHE A 1 90 ? -5.510 7.824 -1.497 1.00 91.75 90 PHE A C 1
ATOM 670 O O . PHE A 1 90 ? -5.981 7.423 -0.429 1.00 91.75 90 PHE A O 1
ATOM 677 N N . ILE A 1 91 ? -6.173 8.700 -2.260 1.00 91.12 91 ILE A N 1
ATOM 678 C CA . ILE A 1 91 ? -7.475 9.243 -1.875 1.00 91.12 91 ILE A CA 1
ATOM 679 C C . ILE A 1 91 ? -8.522 8.127 -1.816 1.00 91.12 91 ILE A C 1
ATOM 681 O O . ILE A 1 91 ? -8.647 7.313 -2.721 1.00 91.12 91 ILE A O 1
ATOM 685 N N . GLY A 1 92 ? -9.280 8.067 -0.723 1.00 89.25 92 GLY A N 1
ATOM 686 C CA . GLY A 1 92 ? -10.266 7.005 -0.503 1.00 89.25 92 GLY A CA 1
ATOM 687 C C . GLY A 1 92 ? -9.779 5.842 0.367 1.00 89.25 92 GLY A C 1
ATOM 688 O O . GLY A 1 92 ? -10.625 5.125 0.901 1.00 89.25 92 GLY A O 1
ATOM 689 N N . LEU A 1 93 ? -8.473 5.712 0.638 1.00 91.75 93 LEU A N 1
ATOM 690 C CA . LEU A 1 93 ? -7.953 4.789 1.658 1.00 91.75 93 LEU A CA 1
ATOM 691 C C . LEU A 1 93 ? -8.151 5.368 3.069 1.00 91.75 93 LEU A C 1
ATOM 693 O O . LEU A 1 93 ? -7.214 5.797 3.733 1.00 91.75 93 LEU A O 1
ATOM 697 N N . ARG A 1 94 ? -9.403 5.407 3.535 1.00 91.94 94 ARG A N 1
ATOM 698 C CA . ARG A 1 94 ? -9.801 6.119 4.769 1.00 91.94 94 ARG A CA 1
ATOM 699 C C . ARG A 1 94 ? -9.174 5.576 6.052 1.00 91.94 94 ARG A C 1
ATOM 701 O O . ARG A 1 94 ? -9.129 6.291 7.045 1.00 91.94 94 ARG A O 1
ATOM 708 N N . SER A 1 95 ? -8.760 4.313 6.054 1.00 92.56 95 SER A N 1
ATOM 709 C CA . SER A 1 95 ? -8.119 3.674 7.206 1.00 92.56 95 SER A CA 1
ATOM 710 C C . SER A 1 95 ? -6.594 3.713 7.148 1.00 92.56 95 SER A C 1
ATOM 712 O O . SER A 1 95 ? -5.971 3.202 8.073 1.00 92.56 95 SER A O 1
ATOM 714 N N . LEU A 1 96 ? -5.996 4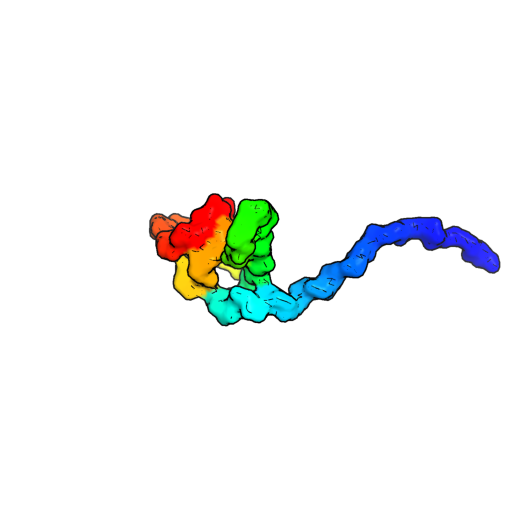.279 6.093 1.00 93.44 96 LEU A N 1
ATOM 715 C CA . LEU A 1 96 ? -4.551 4.267 5.905 1.00 93.44 96 LEU A CA 1
ATOM 716 C C . LEU A 1 96 ? -3.867 5.166 6.936 1.00 93.44 96 LEU A C 1
ATOM 718 O O . LEU A 1 96 ? -4.151 6.356 7.032 1.00 93.44 96 LEU A O 1
ATOM 722 N N . GLU A 1 97 ? -2.934 4.588 7.681 1.00 94.19 97 GLU A N 1
ATOM 723 C CA . GLU A 1 97 ? -2.150 5.281 8.706 1.00 94.19 97 GLU A CA 1
ATOM 724 C C . GLU A 1 97 ? -0.662 5.318 8.358 1.00 94.19 97 GLU A C 1
ATOM 726 O O . GLU A 1 97 ? 0.073 6.159 8.870 1.00 94.19 97 GLU A O 1
ATOM 731 N N . ARG A 1 98 ? -0.198 4.364 7.539 1.00 93.94 98 ARG A N 1
ATOM 732 C CA . ARG A 1 98 ? 1.217 4.172 7.208 1.00 93.94 98 ARG A CA 1
ATOM 733 C C . ARG A 1 98 ? 1.389 3.867 5.725 1.00 93.94 98 ARG A C 1
ATOM 735 O O . ARG A 1 98 ? 0.684 3.000 5.199 1.00 93.94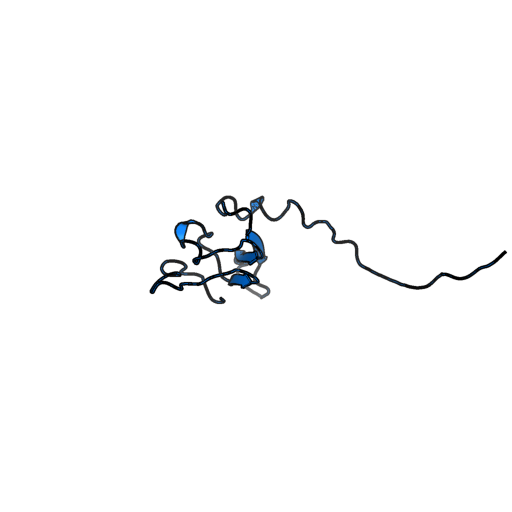 98 ARG A O 1
ATOM 742 N N . LEU A 1 99 ? 2.352 4.548 5.113 1.00 91.25 99 LEU A N 1
ATOM 743 C CA . LEU A 1 99 ? 2.812 4.364 3.740 1.00 91.25 99 LEU A CA 1
ATOM 744 C C . LEU A 1 99 ? 4.332 4.160 3.735 1.00 91.25 99 LEU A C 1
ATOM 746 O O . LEU A 1 99 ? 4.990 4.889 4.512 1.00 91.25 99 LEU A O 1
#

Sequence (99 aa):
MHGLCYSLCLVAAAAVGFSRANRNCPDLVVDSCLCTAERSKGPGRQTLRIKVVCSGGELAETLHPSLLPNRTVSLILSNNKILWLKNNSFIGLRSLERL

Foldseek 3Di:
DDDDDPDDDDDDPDPVPDPPQCVVCVLQPDPQKTKDWDWDPDDDDTDTAIAMERAPPQPCEADACSSGDLRHQYYHDYHHNPPDYDVCSNPNNVNHNYD

Radius of gyration: 18.49 Å; chains: 1; bounding box: 48×56×39 Å